Protein AF-A0A151AZ16-F1 (afdb_monomer)

Mean predicted aligned error: 12.5 Å

InterPro domains:
  IPR003869 Polysaccharide biosynthesis protein, CapD-like domain [PF02719] (1-86)
  IPR036291 NAD(P)-binding domain superfamily [SSF51735] (1-85)
  IPR051203 Polysaccharide Synthase-Related Protein [PTHR43318] (1-86)

pLDDT: mean 70.35, std 22.83, range [25.12, 94.69]

Radius of gyration: 18.5 Å; Cα contacts (8 Å, |Δi|>4): 148; chains: 1; bounding box: 42×31×50 Å

Sequence (129 aa):
MGASKRVAEMVVQEMARRSKTRFAAVRFGNVLDSRGSVVPLFQRQIAAGGPVTVSHPEMTRNFMTIPEAVQLVIQVGALVRGGEILRDKASLGGNFHAQSTGHRRGGIYWQSCSEGLGGEGLPGANLPW

Foldseek 3Di:
DVVVVVVVLVVQLVCQVVDPDAGEAEDDWAEPPDPPDLNVVQVVCVVVVHARDDPDQADKTQYDYPVLVVVVVVVCVVPGPHNYYHYDPPPVPAIWGFDFDDDPRGDGDTDGDDDDDDDDDDDDDPDDD

Structure (mmCIF, N/CA/C/O backbone):
data_AF-A0A151AZ16-F1
#
_entry.id   AF-A0A151AZ16-F1
#
loop_
_atom_site.grou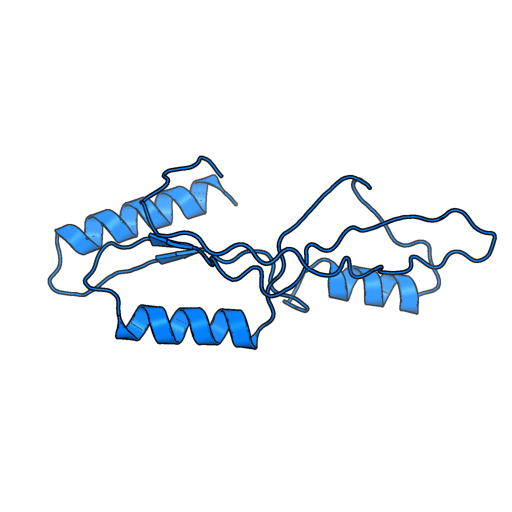p_PDB
_atom_site.id
_atom_site.type_symbol
_atom_site.label_atom_id
_atom_site.label_alt_id
_atom_site.label_comp_id
_atom_site.label_asym_id
_atom_site.label_entity_id
_atom_site.label_seq_id
_atom_site.pdbx_PDB_ins_code
_atom_site.Cartn_x
_atom_site.Cartn_y
_atom_site.Cartn_z
_atom_site.occupancy
_atom_site.B_iso_or_equiv
_atom_site.auth_seq_id
_atom_site.auth_comp_id
_atom_site.auth_asym_id
_atom_site.auth_atom_id
_atom_site.pdbx_PDB_model_num
ATOM 1 N N . MET A 1 1 ? -11.264 -2.821 -9.134 1.00 76.69 1 MET A N 1
ATOM 2 C CA . MET A 1 1 ? -10.446 -2.553 -7.924 1.00 76.69 1 MET A CA 1
ATOM 3 C C . MET A 1 1 ? -11.001 -1.440 -7.025 1.00 76.69 1 MET A C 1
ATOM 5 O O . MET A 1 1 ? -11.002 -1.647 -5.822 1.00 76.69 1 MET A O 1
ATOM 9 N N . GLY A 1 2 ? -11.486 -0.298 -7.538 1.00 86.62 2 GLY A N 1
ATOM 10 C CA . GLY A 1 2 ? -11.994 0.800 -6.686 1.00 86.62 2 GLY A CA 1
ATOM 11 C C . GLY A 1 2 ? -13.315 0.504 -5.958 1.00 86.62 2 GLY A C 1
ATOM 12 O O . GLY A 1 2 ? -13.385 0.627 -4.739 1.00 86.62 2 GLY A O 1
ATOM 13 N N . ALA A 1 3 ? -14.338 0.036 -6.683 1.00 90.12 3 ALA A N 1
ATOM 14 C CA . ALA A 1 3 ? -15.662 -0.239 -6.110 1.00 90.12 3 ALA A CA 1
ATOM 15 C C . ALA A 1 3 ? -15.619 -1.263 -4.961 1.00 90.12 3 ALA A C 1
ATOM 17 O O . ALA A 1 3 ? -16.168 -1.020 -3.892 1.00 90.12 3 ALA A O 1
ATOM 18 N N . SER A 1 4 ? -14.891 -2.370 -5.133 1.00 93.19 4 SER A N 1
ATOM 19 C CA . SER A 1 4 ? -14.748 -3.400 -4.095 1.00 93.19 4 SER A CA 1
ATOM 20 C C . SER A 1 4 ? -14.064 -2.872 -2.827 1.00 93.19 4 SER A C 1
ATOM 22 O O . SER A 1 4 ? -14.485 -3.210 -1.726 1.00 93.19 4 SER A O 1
ATOM 24 N N . LYS A 1 5 ? -13.053 -1.997 -2.960 1.00 91.00 5 LYS A N 1
ATOM 25 C CA . LYS A 1 5 ? -12.411 -1.338 -1.807 1.00 91.00 5 LYS A CA 1
ATOM 26 C C . LYS A 1 5 ? -13.376 -0.389 -1.098 1.00 91.00 5 LYS A C 1
ATOM 28 O O . LYS A 1 5 ? -13.424 -0.377 0.126 1.00 91.00 5 LYS A O 1
ATOM 33 N N . ARG A 1 6 ? -14.199 0.341 -1.858 1.00 90.50 6 ARG A N 1
ATOM 34 C CA . ARG A 1 6 ? -15.239 1.205 -1.288 1.00 90.50 6 ARG A CA 1
ATOM 35 C C . ARG A 1 6 ? -16.279 0.403 -0.503 1.00 90.50 6 ARG A C 1
ATOM 37 O O . ARG A 1 6 ? -16.674 0.825 0.577 1.00 90.50 6 ARG A O 1
ATOM 44 N N . VAL A 1 7 ? -16.690 -0.759 -1.009 1.00 94.69 7 VAL A N 1
ATOM 45 C CA . VAL A 1 7 ? -17.581 -1.673 -0.275 1.00 94.69 7 VAL A CA 1
ATOM 46 C C . VAL A 1 7 ? -16.923 -2.168 1.013 1.00 94.69 7 VAL A C 1
ATOM 48 O O . VAL A 1 7 ? -17.555 -2.116 2.063 1.00 94.69 7 VAL A O 1
ATOM 51 N N . ALA A 1 8 ? -15.651 -2.572 0.968 1.00 92.81 8 ALA A N 1
ATOM 52 C CA . ALA A 1 8 ? -14.925 -3.008 2.163 1.00 92.81 8 ALA A CA 1
ATOM 53 C C . ALA A 1 8 ? -14.872 -1.916 3.248 1.00 92.81 8 ALA A C 1
ATOM 55 O O . ALA A 1 8 ? -15.091 -2.201 4.421 1.00 92.81 8 ALA A O 1
ATOM 56 N N . GLU A 1 9 ? -14.655 -0.658 2.865 1.00 91.75 9 GLU A N 1
ATOM 57 C CA . GLU A 1 9 ? -14.702 0.470 3.802 1.00 91.75 9 GLU A CA 1
ATOM 58 C C . GLU A 1 9 ? -16.073 0.653 4.448 1.00 91.75 9 GLU A C 1
ATOM 60 O O . GLU A 1 9 ? -16.149 0.880 5.652 1.00 91.75 9 GLU A O 1
ATOM 65 N N . MET A 1 10 ? -17.150 0.538 3.667 1.00 92.75 10 MET A N 1
ATOM 66 C CA . MET A 1 10 ? -18.512 0.636 4.200 1.00 92.75 10 MET A CA 1
ATOM 67 C C . MET A 1 10 ? -18.785 -0.478 5.217 1.00 92.75 10 MET A C 1
ATOM 69 O O . MET A 1 10 ? -19.370 -0.220 6.266 1.00 92.75 10 MET A O 1
ATOM 73 N N . VAL A 1 11 ? -18.291 -1.694 4.961 1.00 94.25 11 VAL A N 1
ATOM 74 C CA . VAL A 1 11 ? -18.373 -2.809 5.918 1.00 94.25 11 VAL A CA 1
ATOM 75 C C . VAL A 1 11 ? -17.583 -2.505 7.194 1.00 94.25 11 VAL A C 1
ATOM 77 O O . VAL A 1 11 ? -18.112 -2.681 8.288 1.00 94.25 11 VAL A O 1
ATOM 80 N N . VAL A 1 12 ? -16.345 -2.012 7.081 1.00 91.69 12 VAL A N 1
ATOM 81 C CA . VAL A 1 12 ? -15.509 -1.630 8.236 1.00 91.69 12 VAL A CA 1
ATOM 82 C C . VAL A 1 12 ? -16.195 -0.565 9.094 1.00 91.69 12 VAL A C 1
ATOM 84 O O . VAL A 1 12 ? -16.230 -0.692 10.318 1.00 91.69 12 VAL A O 1
ATOM 87 N N . GLN A 1 13 ? -16.777 0.457 8.461 1.00 91.62 13 GLN A N 1
ATOM 88 C CA . GLN A 1 13 ? -17.513 1.516 9.153 1.00 91.62 13 GLN A CA 1
ATOM 89 C C . GLN A 1 13 ? -18.745 0.974 9.880 1.00 91.62 13 GLN A C 1
ATOM 91 O O . GLN A 1 13 ? -18.983 1.336 11.032 1.00 91.62 13 GLN A O 1
ATOM 96 N N . GLU A 1 14 ? -19.508 0.084 9.247 1.00 93.81 14 GLU A N 1
ATOM 97 C CA . GLU A 1 14 ? -20.691 -0.500 9.877 1.00 93.81 14 GLU A CA 1
ATOM 98 C C . GLU A 1 14 ? -20.323 -1.401 11.063 1.00 93.81 14 GLU A C 1
ATOM 100 O O . GLU A 1 14 ? -20.933 -1.318 12.132 1.00 93.81 14 GLU A O 1
ATOM 105 N N . MET A 1 15 ? -19.273 -2.212 10.920 1.00 92.88 15 MET A N 1
ATOM 106 C CA . MET A 1 15 ? -18.781 -3.075 11.997 1.00 92.88 15 MET A CA 1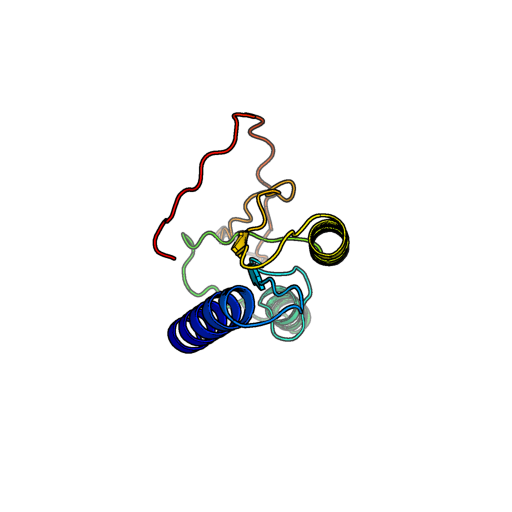
ATOM 107 C C . MET A 1 15 ? -18.262 -2.272 13.192 1.00 92.88 15 MET A C 1
ATOM 109 O O . MET A 1 15 ? -18.510 -2.660 14.336 1.00 92.88 15 MET A O 1
ATOM 113 N N . ALA A 1 16 ? -17.616 -1.128 12.948 1.00 91.56 16 ALA A N 1
ATOM 114 C CA . ALA A 1 16 ? -17.179 -0.219 14.005 1.00 91.56 16 ALA A CA 1
ATOM 115 C C . ALA A 1 16 ? -18.341 0.350 14.834 1.00 91.56 16 ALA A C 1
ATOM 117 O O . ALA A 1 16 ? -18.167 0.606 16.021 1.00 91.56 16 ALA A O 1
ATOM 118 N N . ARG A 1 17 ? -19.527 0.538 14.235 1.00 90.31 17 ARG A N 1
ATOM 119 C CA . ARG A 1 17 ? -20.713 1.046 14.951 1.00 90.31 17 ARG A CA 1
ATOM 120 C C . ARG A 1 17 ? -21.409 -0.025 15.784 1.00 90.31 17 ARG A C 1
ATOM 122 O O . ARG A 1 17 ? -22.038 0.304 16.785 1.00 90.31 17 ARG A O 1
ATOM 129 N N . ARG A 1 18 ? -21.342 -1.289 15.355 1.00 92.94 18 ARG A N 1
ATOM 130 C CA . ARG A 1 18 ? -22.096 -2.399 15.966 1.00 92.94 18 ARG A CA 1
ATOM 131 C C . ARG A 1 18 ? -21.304 -3.220 16.978 1.00 92.94 18 ARG A C 1
ATOM 133 O O . ARG A 1 18 ? -21.909 -3.951 17.757 1.00 92.94 18 ARG A O 1
ATOM 140 N N . SER A 1 19 ? -19.977 -3.154 16.950 1.00 90.62 19 SER A N 1
ATOM 141 C CA . SER A 1 19 ? -19.113 -4.018 17.755 1.00 90.62 19 SER A CA 1
ATOM 142 C C . SER A 1 19 ? -18.366 -3.254 18.846 1.00 90.62 19 SER A C 1
ATOM 144 O O . SER A 1 19 ? -18.102 -2.063 18.728 1.00 90.62 19 SER A O 1
ATOM 146 N N . LYS A 1 20 ? -17.959 -3.977 19.896 1.00 88.44 20 LYS A N 1
ATOM 147 C CA . LYS A 1 20 ? -16.983 -3.496 20.890 1.00 88.44 20 LYS A CA 1
ATOM 148 C C . LYS A 1 20 ? -15.542 -3.549 20.360 1.00 88.44 20 LYS A C 1
ATOM 150 O O . LYS A 1 20 ? -14.657 -2.912 20.925 1.00 88.44 20 LYS A O 1
ATOM 155 N N . THR A 1 21 ? -15.292 -4.323 19.301 1.00 90.19 21 THR A N 1
ATOM 156 C CA . THR A 1 21 ? -13.991 -4.392 18.625 1.00 90.19 21 THR A CA 1
ATOM 157 C C . THR A 1 21 ? -13.731 -3.099 17.857 1.00 90.19 21 THR A C 1
ATOM 159 O O . THR A 1 21 ? -14.587 -2.633 17.110 1.00 90.19 21 THR A O 1
ATOM 162 N N . ARG A 1 22 ? -12.526 -2.539 18.001 1.00 86.75 22 ARG A N 1
ATOM 163 C CA . ARG A 1 22 ? -12.083 -1.366 17.237 1.00 86.75 22 ARG A CA 1
ATOM 164 C C . ARG A 1 22 ? -11.726 -1.790 15.815 1.00 86.75 22 ARG A C 1
ATOM 166 O O . ARG A 1 22 ? -10.841 -2.619 15.621 1.00 86.75 22 ARG A O 1
ATOM 173 N N . PHE A 1 23 ? -12.398 -1.197 14.835 1.00 89.50 23 PHE A N 1
ATOM 174 C CA . PHE A 1 23 ? -12.105 -1.375 13.414 1.00 89.50 23 PHE A CA 1
ATOM 175 C C . PHE A 1 23 ? -11.595 -0.067 12.814 1.00 89.50 23 PHE A C 1
ATOM 177 O O . PHE A 1 23 ? -12.097 0.998 13.159 1.00 89.50 23 PHE A O 1
ATOM 184 N N . ALA A 1 24 ? -10.648 -0.144 11.885 1.00 88.69 24 ALA A N 1
ATOM 185 C CA . ALA A 1 24 ? -10.250 0.980 11.045 1.00 88.69 24 ALA A CA 1
ATOM 186 C C . ALA A 1 24 ? -9.74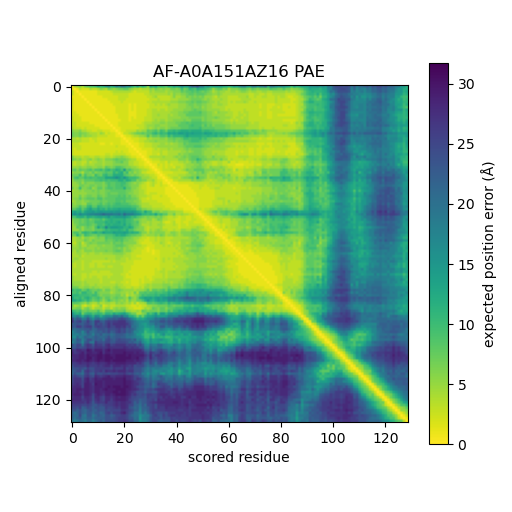6 0.497 9.691 1.00 88.69 24 ALA A C 1
ATOM 188 O O . ALA A 1 24 ? -9.368 -0.665 9.528 1.00 88.69 24 ALA A O 1
ATOM 189 N N . ALA A 1 25 ? -9.732 1.413 8.729 1.00 89.62 25 ALA A N 1
ATOM 190 C CA . ALA A 1 25 ? -9.146 1.193 7.417 1.00 89.62 25 ALA A CA 1
ATOM 191 C C . ALA A 1 25 ? -8.092 2.263 7.126 1.00 89.62 25 ALA A C 1
ATOM 193 O O . ALA A 1 25 ? -8.281 3.441 7.432 1.00 89.62 25 ALA A O 1
ATOM 194 N N . VAL A 1 26 ? -6.999 1.848 6.488 1.00 87.81 26 VAL A N 1
ATOM 195 C CA . VAL A 1 26 ? -5.946 2.745 6.003 1.00 87.81 26 VAL A CA 1
ATOM 196 C C . VAL A 1 26 ? -5.923 2.705 4.482 1.00 87.81 26 VAL A C 1
ATOM 198 O O . VAL A 1 26 ? -5.940 1.632 3.875 1.00 87.81 26 VAL A O 1
ATOM 201 N N . ARG A 1 27 ? -5.897 3.882 3.857 1.00 86.94 27 ARG A N 1
ATOM 202 C CA . ARG A 1 27 ? -5.774 4.048 2.409 1.00 86.94 27 ARG A CA 1
ATOM 203 C C . ARG A 1 27 ? -4.332 4.377 2.050 1.00 86.94 27 ARG A C 1
ATOM 205 O O . ARG A 1 27 ? -3.860 5.476 2.332 1.00 86.94 27 ARG A O 1
ATOM 212 N N . PHE A 1 28 ? -3.679 3.435 1.378 1.00 83.81 28 PHE A N 1
ATOM 213 C CA . PHE A 1 28 ? -2.357 3.628 0.791 1.00 83.81 28 PHE A CA 1
ATOM 214 C C . PHE A 1 28 ? -2.446 4.127 -0.650 1.00 83.81 28 PHE A C 1
ATOM 216 O O . PHE A 1 28 ? -3.325 3.703 -1.411 1.00 83.81 28 PHE A O 1
ATOM 223 N N . GLY A 1 29 ? -1.500 4.995 -1.011 1.00 80.81 29 GLY A N 1
ATOM 224 C CA . GLY A 1 29 ? -1.149 5.272 -2.400 1.00 80.81 29 GLY A CA 1
ATOM 225 C C . GLY A 1 29 ? -0.335 4.128 -3.007 1.00 80.81 29 GLY A C 1
ATOM 226 O O . GLY A 1 29 ? -0.396 2.980 -2.556 1.00 80.81 29 GLY A O 1
ATOM 227 N N . ASN A 1 30 ? 0.447 4.429 -4.041 1.00 85.44 30 ASN A N 1
ATOM 228 C CA . ASN A 1 30 ? 1.356 3.434 -4.592 1.00 85.44 30 ASN A CA 1
ATOM 229 C C . ASN A 1 30 ? 2.511 3.199 -3.616 1.00 85.44 30 ASN A C 1
ATOM 231 O O . ASN A 1 30 ? 3.161 4.144 -3.191 1.00 85.44 30 ASN A O 1
ATOM 235 N N . VAL A 1 31 ? 2.815 1.943 -3.306 1.00 83.81 31 VAL A N 1
ATOM 236 C CA . VAL A 1 31 ? 3.998 1.609 -2.506 1.00 83.81 31 VAL A CA 1
ATOM 237 C C . VAL A 1 31 ? 5.158 1.313 -3.452 1.00 83.81 31 VAL A C 1
ATOM 239 O O . VAL A 1 31 ? 5.030 0.456 -4.338 1.00 83.81 31 VAL A O 1
ATOM 242 N N . LEU A 1 32 ? 6.266 2.036 -3.290 1.00 83.38 32 LEU A N 1
ATOM 243 C CA . LEU A 1 32 ? 7.490 1.836 -4.062 1.00 83.38 32 LEU A CA 1
ATOM 244 C C . LEU A 1 32 ? 7.979 0.399 -3.916 1.00 83.38 32 LEU A C 1
ATOM 246 O O . LEU A 1 32 ? 7.930 -0.178 -2.833 1.00 83.38 32 LEU A O 1
ATOM 250 N N . ASP A 1 33 ? 8.424 -0.163 -5.038 1.00 80.81 33 ASP A N 1
ATOM 251 C CA . ASP A 1 33 ? 8.973 -1.519 -5.123 1.00 80.81 33 ASP A CA 1
ATOM 252 C C . ASP A 1 33 ? 8.037 -2.630 -4.603 1.00 80.81 33 ASP A C 1
ATOM 254 O O . ASP A 1 33 ? 8.445 -3.740 -4.266 1.00 80.81 33 ASP A O 1
ATOM 258 N N . SER A 1 34 ? 6.729 -2.361 -4.562 1.00 85.44 34 SER A N 1
ATOM 259 C CA . SER A 1 34 ? 5.748 -3.390 -4.225 1.00 85.44 34 SER A CA 1
ATOM 260 C C . SER A 1 34 ? 5.565 -4.388 -5.372 1.00 85.44 34 SER A C 1
ATOM 262 O O . SER A 1 34 ? 5.725 -4.068 -6.558 1.00 85.44 34 SER A O 1
ATOM 264 N N . ARG A 1 35 ? 5.202 -5.629 -5.025 1.00 81.56 35 ARG A N 1
ATOM 265 C CA . ARG A 1 35 ? 5.009 -6.718 -5.991 1.00 81.56 35 ARG A CA 1
ATOM 266 C C . ARG A 1 35 ? 3.950 -6.335 -7.029 1.00 81.56 35 ARG A C 1
ATOM 268 O O . ARG A 1 35 ? 2.812 -6.035 -6.686 1.00 81.56 35 ARG A O 1
ATOM 275 N N . GLY A 1 36 ? 4.324 -6.395 -8.307 1.00 78.69 36 GLY A N 1
ATOM 276 C CA . GLY A 1 36 ? 3.433 -6.052 -9.419 1.00 78.69 36 GLY A CA 1
ATOM 277 C C . GLY A 1 36 ? 3.246 -4.549 -9.648 1.00 78.69 36 GLY A C 1
ATOM 278 O O . GLY A 1 36 ? 2.428 -4.172 -10.484 1.00 78.69 36 GLY A O 1
ATOM 279 N N . SER A 1 37 ? 3.995 -3.693 -8.945 1.00 83.88 37 SER A N 1
ATOM 280 C CA . SER A 1 37 ? 4.030 -2.261 -9.239 1.00 83.88 37 SER A CA 1
ATOM 281 C C . SER A 1 37 ? 4.807 -1.959 -10.525 1.00 83.88 37 SER A C 1
ATOM 283 O O . SER A 1 37 ? 5.487 -2.810 -11.107 1.00 83.88 37 SER A O 1
ATOM 285 N N . VAL A 1 38 ? 4.688 -0.714 -10.981 1.00 84.19 38 VAL A N 1
ATOM 286 C CA . VAL A 1 38 ? 5.317 -0.239 -12.217 1.00 84.19 38 VAL A CA 1
ATOM 287 C C . VAL A 1 38 ? 6.849 -0.207 -12.130 1.00 84.19 38 VAL A C 1
ATOM 289 O O . VAL A 1 38 ? 7.524 -0.409 -13.134 1.00 84.19 38 VAL A O 1
ATOM 292 N N . VAL A 1 39 ? 7.412 -0.023 -10.931 1.00 84.50 39 VAL A N 1
ATOM 293 C CA . VAL A 1 39 ? 8.863 0.122 -10.741 1.00 84.50 39 VAL A CA 1
ATOM 294 C C . VAL A 1 39 ? 9.615 -1.173 -11.113 1.00 84.50 39 VAL A C 1
ATOM 296 O O . VAL A 1 39 ? 10.465 -1.107 -12.005 1.00 84.50 39 VAL A O 1
ATOM 299 N N . PRO A 1 40 ? 9.257 -2.369 -10.593 1.00 84.81 40 PRO A N 1
ATOM 300 C CA . PRO A 1 40 ? 9.842 -3.636 -11.048 1.00 84.81 40 PRO A CA 1
ATOM 301 C C . PRO A 1 40 ? 9.568 -3.972 -12.520 1.00 84.81 40 PRO A C 1
ATOM 303 O O . PRO A 1 40 ? 10.314 -4.730 -13.144 1.00 84.81 40 PRO A O 1
ATOM 306 N N . LEU A 1 41 ? 8.467 -3.476 -13.096 1.00 86.69 41 LEU A N 1
ATOM 307 C CA . LEU A 1 41 ? 8.204 -3.642 -14.528 1.00 86.69 41 LEU A CA 1
ATOM 308 C C . LEU A 1 41 ? 9.231 -2.859 -15.351 1.00 86.69 41 LEU A C 1
ATOM 310 O O . LEU A 1 41 ? 9.840 -3.425 -16.255 1.00 86.69 41 LEU A O 1
ATOM 314 N N . PHE A 1 42 ? 9.472 -1.598 -15.000 1.00 87.25 42 PHE A N 1
ATOM 315 C CA . PHE A 1 42 ? 10.433 -0.756 -15.707 1.00 87.25 42 PHE A CA 1
ATOM 316 C C . PHE A 1 42 ? 11.867 -1.239 -15.515 1.00 87.25 42 PHE A C 1
ATOM 318 O O . PHE A 1 42 ? 12.605 -1.302 -16.491 1.00 87.25 42 PHE A O 1
ATOM 325 N N . GLN A 1 43 ? 12.247 -1.674 -14.310 1.00 85.81 43 GLN A N 1
ATOM 326 C CA . GLN A 1 43 ? 13.556 -2.296 -14.077 1.00 85.81 43 GLN A CA 1
ATOM 327 C C . GLN A 1 43 ? 13.797 -3.486 -15.017 1.00 85.81 43 GLN A C 1
ATOM 329 O O . GLN A 1 43 ? 14.865 -3.590 -15.615 1.00 85.81 43 GLN A O 1
ATOM 334 N N . ARG A 1 44 ? 12.788 -4.349 -15.213 1.00 87.38 44 ARG A N 1
ATOM 335 C CA . ARG A 1 44 ? 12.874 -5.479 -16.153 1.00 87.38 44 ARG A CA 1
ATOM 336 C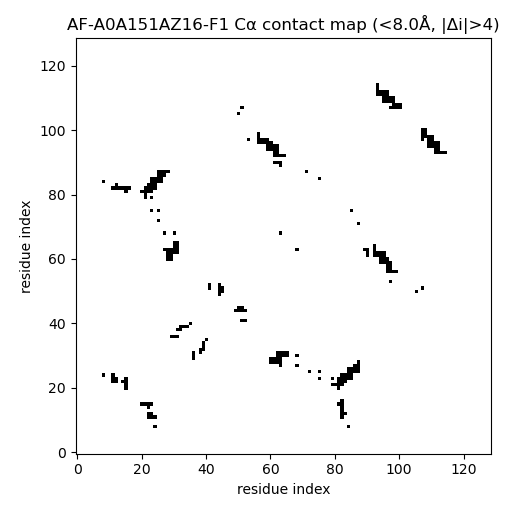 C . ARG A 1 44 ? 12.975 -5.034 -17.611 1.00 87.38 44 ARG A C 1
ATOM 338 O O . ARG A 1 44 ? 13.743 -5.625 -18.360 1.00 87.38 44 ARG A O 1
ATOM 345 N N . GLN A 1 45 ? 12.235 -4.001 -18.010 1.00 87.88 45 GLN A N 1
ATOM 346 C CA . GLN A 1 45 ? 12.301 -3.455 -19.371 1.00 87.88 45 GLN A CA 1
ATOM 347 C C . GLN A 1 45 ? 13.671 -2.833 -19.674 1.00 87.88 45 GLN A C 1
ATOM 349 O O . GLN A 1 45 ? 14.241 -3.100 -20.729 1.00 87.88 45 GLN A O 1
ATOM 354 N N . ILE A 1 46 ? 14.225 -2.082 -18.717 1.00 87.94 46 ILE A N 1
ATOM 355 C CA . ILE A 1 46 ? 15.561 -1.483 -18.812 1.00 87.94 46 ILE A CA 1
ATOM 356 C C . ILE A 1 46 ? 16.633 -2.575 -18.869 1.00 87.94 46 ILE A C 1
ATOM 358 O O . ILE A 1 46 ? 17.506 -2.526 -19.731 1.00 87.94 46 ILE A O 1
ATOM 362 N N . ALA A 1 47 ? 16.552 -3.588 -17.999 1.00 90.25 47 ALA A N 1
ATOM 363 C CA . ALA A 1 47 ? 17.494 -4.708 -17.992 1.00 90.25 47 ALA A CA 1
ATOM 364 C C . ALA A 1 47 ? 17.455 -5.525 -19.296 1.00 90.25 47 ALA A C 1
ATOM 366 O O . ALA A 1 47 ? 18.484 -6.033 -19.733 1.00 90.25 47 ALA A O 1
ATOM 367 N N . ALA A 1 48 ? 16.288 -5.620 -19.940 1.00 91.44 48 ALA A N 1
ATOM 368 C CA . ALA A 1 48 ? 16.131 -6.251 -21.249 1.00 91.44 48 ALA A CA 1
ATOM 369 C C . ALA A 1 48 ? 16.650 -5.386 -22.418 1.00 91.44 48 ALA A C 1
ATOM 371 O O . ALA A 1 48 ? 16.641 -5.845 -23.558 1.00 91.44 48 ALA A O 1
ATOM 372 N N . GLY A 1 49 ? 17.074 -4.141 -22.165 1.00 88.06 49 GLY A N 1
ATOM 373 C CA . GLY A 1 49 ? 17.592 -3.219 -23.181 1.00 88.06 49 GLY A CA 1
ATOM 374 C C . GLY A 1 49 ? 16.542 -2.707 -24.175 1.00 88.06 49 GLY A C 1
ATOM 375 O O . GLY A 1 49 ? 16.901 -2.120 -25.195 1.00 88.06 49 GLY A O 1
ATOM 376 N N . GLY A 1 50 ? 15.255 -2.943 -23.904 1.00 80.19 50 GLY A N 1
ATOM 377 C CA . GLY A 1 50 ? 14.139 -2.528 -24.751 1.00 80.19 50 GLY A CA 1
ATOM 378 C C . GLY A 1 50 ? 13.541 -1.176 -24.340 1.00 80.19 50 GLY A C 1
ATOM 379 O O . GLY A 1 50 ? 13.850 -0.651 -23.269 1.00 80.19 50 GLY A O 1
ATOM 380 N N . PRO A 1 51 ? 12.653 -0.596 -25.165 1.00 84.31 51 PRO A N 1
ATOM 381 C CA . PRO A 1 51 ? 11.949 0.632 -24.812 1.00 84.31 51 PRO A CA 1
ATOM 382 C C . PRO A 1 51 ? 11.034 0.417 -23.597 1.00 84.31 51 PRO A C 1
ATOM 384 O O . PRO A 1 51 ? 10.304 -0.572 -23.511 1.00 84.31 51 PRO A O 1
ATOM 387 N N . VAL A 1 52 ? 11.045 1.372 -22.666 1.00 87.12 52 VAL A N 1
ATOM 388 C CA . VAL A 1 52 ? 10.173 1.356 -21.484 1.00 87.12 52 VAL A CA 1
ATOM 389 C C . VAL A 1 52 ? 8.762 1.797 -21.871 1.00 87.12 52 VAL A C 1
ATOM 391 O O . VAL A 1 52 ? 8.570 2.807 -22.549 1.00 87.12 52 VAL A O 1
ATOM 394 N N . THR A 1 53 ? 7.756 1.043 -21.432 1.00 87.75 53 THR A N 1
ATOM 395 C CA . THR A 1 53 ? 6.353 1.305 -21.772 1.00 87.75 53 THR A CA 1
ATOM 396 C C . THR A 1 53 ? 5.745 2.325 -20.816 1.00 87.75 53 THR A C 1
ATOM 398 O O . THR A 1 53 ? 5.456 2.008 -19.664 1.00 87.75 53 THR A O 1
ATOM 401 N N . VAL A 1 54 ? 5.483 3.536 -21.304 1.00 85.81 54 VAL A N 1
ATOM 402 C CA . VAL A 1 54 ? 4.777 4.583 -20.551 1.00 85.81 54 VAL A CA 1
ATOM 403 C C . VAL A 1 54 ? 3.328 4.648 -21.023 1.00 85.81 54 VAL A C 1
ATOM 405 O O . VAL A 1 54 ? 3.076 4.842 -22.206 1.00 85.81 54 VAL A O 1
ATOM 408 N N . SER A 1 55 ? 2.366 4.482 -20.109 1.00 87.25 55 SER A N 1
ATOM 409 C CA . SER A 1 55 ? 0.939 4.516 -20.464 1.00 87.25 55 SER A CA 1
ATOM 410 C C . SER A 1 55 ? 0.468 5.907 -20.885 1.00 87.25 55 SER A C 1
ATOM 412 O O . SER A 1 55 ? -0.201 6.045 -21.902 1.00 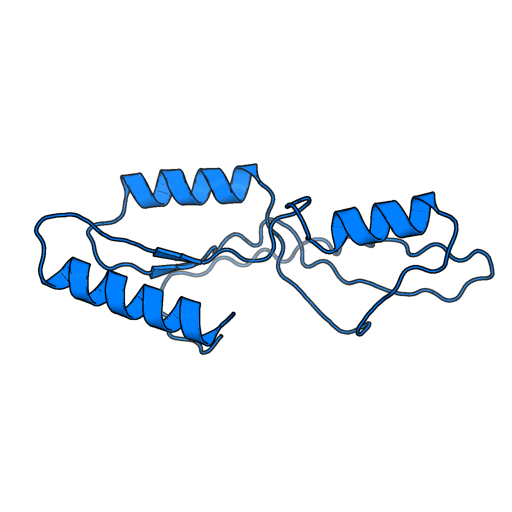87.25 55 SER A O 1
ATOM 414 N N . HIS A 1 56 ? 0.784 6.930 -20.090 1.00 82.94 56 HIS A N 1
ATOM 415 C CA . HIS A 1 56 ? 0.480 8.322 -20.406 1.00 82.94 56 HIS A CA 1
ATOM 416 C C . HIS A 1 56 ? 1.506 9.224 -19.700 1.00 82.94 56 HIS A C 1
ATOM 418 O O . HIS A 1 56 ? 1.683 9.061 -18.491 1.00 82.94 56 HIS A O 1
ATOM 424 N N . PRO A 1 57 ? 2.187 10.141 -20.410 1.00 76.31 57 PRO A N 1
ATOM 425 C CA . PRO A 1 57 ? 3.308 10.913 -19.857 1.00 76.31 57 PRO A CA 1
ATOM 426 C C . PRO A 1 57 ? 2.884 11.884 -18.744 1.00 76.31 57 PRO A C 1
ATOM 428 O O . PRO A 1 57 ? 3.564 12.003 -17.735 1.00 76.31 57 PRO A O 1
ATOM 431 N N . GLU A 1 58 ? 1.698 12.481 -18.865 1.00 81.19 58 GLU A N 1
ATOM 432 C CA . GLU A 1 58 ? 1.151 13.427 -17.875 1.00 81.19 58 GLU A CA 1
ATOM 433 C C . GLU A 1 58 ? 0.546 12.752 -16.625 1.00 81.19 58 GLU A C 1
ATOM 435 O O . GLU A 1 58 ? -0.135 13.385 -15.819 1.00 81.19 58 GLU A O 1
ATOM 440 N N . MET A 1 59 ? 0.710 11.435 -16.468 1.00 79.00 59 MET A N 1
ATOM 441 C CA . MET A 1 59 ? 0.118 10.706 -15.351 1.00 79.00 59 MET A CA 1
ATOM 442 C C . MET A 1 59 ? 0.927 10.912 -14.069 1.00 79.00 59 MET A C 1
ATOM 444 O O . MET A 1 59 ? 2.034 10.397 -13.932 1.00 79.00 59 MET A O 1
ATOM 448 N N . THR A 1 60 ? 0.323 11.562 -13.078 1.00 77.94 60 THR A N 1
ATOM 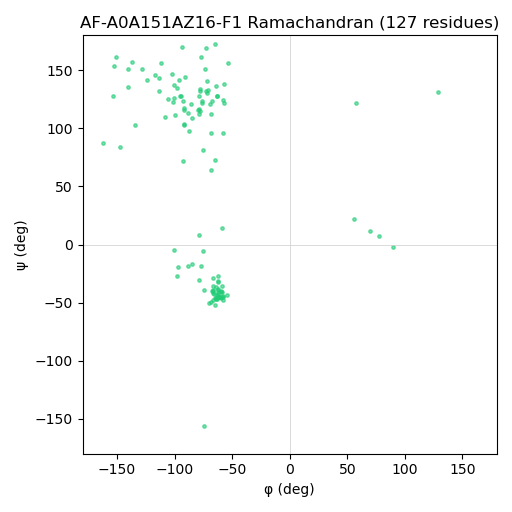449 C CA . THR A 1 60 ? 0.906 11.710 -11.739 1.00 77.94 60 THR A CA 1
ATOM 450 C C . THR A 1 60 ? 0.381 10.643 -10.784 1.00 77.94 60 THR A C 1
ATOM 452 O O . THR A 1 60 ? -0.785 10.225 -10.836 1.00 77.94 60 THR A O 1
ATOM 455 N N . ARG A 1 61 ? 1.260 10.135 -9.918 1.00 79.75 61 ARG A N 1
ATOM 456 C CA . ARG A 1 61 ? 0.913 9.149 -8.891 1.00 79.75 61 ARG A CA 1
ATOM 457 C C . ARG A 1 61 ? 1.655 9.464 -7.602 1.00 79.75 61 ARG A C 1
ATOM 459 O O . ARG A 1 61 ? 2.858 9.697 -7.626 1.00 79.75 61 ARG A O 1
ATOM 466 N N . ASN A 1 62 ? 0.933 9.390 -6.490 1.00 79.50 62 ASN A N 1
ATOM 467 C CA . ASN A 1 62 ? 1.525 9.507 -5.165 1.00 79.50 62 ASN A CA 1
ATOM 468 C C . ASN A 1 62 ? 2.178 8.176 -4.810 1.00 79.50 62 ASN A C 1
ATOM 470 O O . ASN A 1 62 ? 1.533 7.121 -4.904 1.00 79.50 62 ASN A O 1
ATOM 474 N N . PHE A 1 63 ? 3.441 8.242 -4.411 1.00 79.75 63 PHE A N 1
ATOM 475 C CA . PHE A 1 63 ? 4.202 7.093 -3.966 1.00 79.75 63 PHE A CA 1
ATOM 476 C C . PHE A 1 63 ? 4.604 7.253 -2.507 1.00 79.75 63 PHE A C 1
ATOM 478 O O . PHE A 1 63 ? 4.909 8.350 -2.056 1.00 79.75 63 PHE A O 1
ATOM 485 N N . MET A 1 64 ? 4.634 6.129 -1.810 1.00 83.19 64 MET A N 1
ATOM 486 C CA . MET A 1 64 ? 5.154 5.992 -0.458 1.00 83.19 64 MET A CA 1
ATOM 487 C C . MET A 1 64 ? 6.161 4.851 -0.424 1.00 83.19 64 MET A C 1
ATOM 489 O O . MET A 1 64 ? 6.068 3.881 -1.183 1.00 83.19 64 MET A O 1
ATOM 493 N N . THR A 1 65 ? 7.127 4.948 0.467 1.00 84.19 65 THR A N 1
ATOM 494 C CA . THR A 1 65 ? 8.069 3.876 0.766 1.00 84.19 65 THR A CA 1
ATOM 495 C C . THR A 1 65 ? 7.412 2.801 1.640 1.00 84.19 65 THR A C 1
ATOM 497 O O . THR A 1 65 ? 6.392 3.022 2.297 1.00 84.19 65 THR A O 1
ATOM 500 N N . ILE A 1 66 ? 8.004 1.605 1.667 1.00 87.31 66 ILE A N 1
ATOM 501 C CA . ILE A 1 66 ? 7.538 0.516 2.537 1.00 87.31 66 ILE A CA 1
ATOM 502 C C . ILE A 1 66 ? 7.592 0.917 4.028 1.00 87.31 66 ILE A C 1
ATOM 504 O O . ILE A 1 66 ? 6.594 0.688 4.715 1.00 87.31 66 ILE A O 1
ATOM 508 N N . PRO A 1 67 ? 8.676 1.535 4.551 1.00 85.75 67 PRO A N 1
ATOM 509 C CA . PRO A 1 67 ? 8.717 1.970 5.947 1.00 85.75 67 PRO A CA 1
ATOM 510 C C . PRO A 1 67 ? 7.623 2.981 6.303 1.00 85.75 67 PRO A C 1
ATOM 512 O O . PRO A 1 67 ? 7.012 2.842 7.358 1.00 85.75 67 PRO A O 1
ATOM 515 N N . GLU A 1 68 ? 7.316 3.936 5.418 1.00 83.69 68 GLU A N 1
ATOM 516 C CA . GLU A 1 68 ? 6.223 4.900 5.628 1.00 83.69 68 GLU A CA 1
ATOM 517 C C . GLU A 1 68 ? 4.865 4.197 5.721 1.00 83.69 68 GLU A C 1
ATOM 519 O O . GLU A 1 68 ? 4.093 4.456 6.647 1.00 83.69 68 GLU A O 1
ATOM 524 N N . ALA A 1 69 ? 4.593 3.250 4.816 1.00 86.00 69 ALA A N 1
ATOM 525 C CA . ALA A 1 69 ? 3.360 2.469 4.849 1.00 86.00 69 ALA A CA 1
ATOM 526 C C . ALA A 1 69 ? 3.222 1.686 6.167 1.00 86.00 69 ALA A C 1
ATOM 528 O O . ALA A 1 69 ? 2.163 1.704 6.795 1.00 86.00 69 ALA A O 1
ATOM 529 N N . VAL A 1 70 ? 4.299 1.034 6.615 1.00 89.56 70 VAL A N 1
ATOM 530 C CA . VAL A 1 70 ? 4.329 0.279 7.879 1.00 89.56 70 VAL A CA 1
ATOM 531 C C . VAL A 1 70 ? 4.135 1.203 9.080 1.00 89.56 70 VAL A C 1
ATOM 533 O O . VAL A 1 70 ? 3.322 0.909 9.959 1.00 89.56 70 VAL A O 1
ATOM 536 N N . GLN A 1 71 ? 4.839 2.333 9.111 1.00 87.25 71 GLN A N 1
ATOM 537 C CA . GLN A 1 71 ? 4.731 3.314 10.184 1.00 87.25 71 GLN A CA 1
ATOM 538 C C . GLN A 1 71 ? 3.305 3.856 10.297 1.00 87.25 71 GLN A C 1
ATOM 540 O O . GLN A 1 71 ? 2.778 3.951 11.408 1.00 87.25 71 GLN A O 1
ATOM 545 N N . LEU A 1 72 ? 2.651 4.125 9.165 1.00 85.44 72 LEU A N 1
ATOM 546 C CA . LEU A 1 72 ? 1.256 4.545 9.145 1.00 85.44 72 LEU A CA 1
ATOM 547 C C . LEU A 1 72 ? 0.338 3.476 9.758 1.00 85.44 72 LEU A C 1
ATOM 549 O O . LEU A 1 72 ? -0.487 3.813 10.604 1.00 85.44 72 LEU A O 1
ATOM 553 N N . VAL A 1 73 ? 0.499 2.190 9.415 1.00 88.69 73 VAL A N 1
ATOM 554 C CA . VAL A 1 73 ? -0.295 1.106 10.037 1.00 88.69 73 VAL A CA 1
ATOM 555 C C . VAL A 1 73 ? -0.118 1.086 11.553 1.00 88.69 73 VAL A C 1
ATOM 557 O O . VAL A 1 73 ? -1.106 1.009 12.284 1.00 88.69 73 VAL A O 1
ATOM 560 N N . ILE A 1 74 ? 1.128 1.159 12.026 1.00 88.88 74 ILE A N 1
ATOM 561 C CA . ILE A 1 74 ? 1.449 1.085 13.456 1.00 88.88 74 ILE A CA 1
ATOM 562 C C . ILE A 1 74 ? 0.833 2.271 14.208 1.00 88.88 74 ILE A C 1
ATOM 564 O O . ILE A 1 74 ? 0.180 2.081 15.236 1.00 88.88 74 ILE A O 1
ATOM 568 N N . GLN A 1 75 ? 0.985 3.487 13.680 1.00 85.88 75 GLN A N 1
ATOM 569 C CA . GLN A 1 75 ? 0.416 4.698 14.276 1.00 85.88 75 GLN A CA 1
ATOM 570 C C . GLN A 1 75 ? -1.111 4.633 14.338 1.00 85.88 75 GLN A C 1
ATOM 572 O O . GLN A 1 75 ? -1.710 4.929 15.373 1.00 85.88 75 GLN A O 1
ATOM 577 N N . VAL A 1 76 ? -1.745 4.195 13.250 1.00 86.31 76 VAL A N 1
ATOM 578 C CA . VAL A 1 76 ? -3.197 4.027 13.185 1.00 86.31 76 VAL A CA 1
ATOM 579 C C . VAL A 1 76 ? -3.674 3.003 14.211 1.00 86.31 76 VAL A C 1
ATOM 581 O O . VAL A 1 76 ? -4.621 3.283 14.944 1.00 86.31 76 VAL A O 1
ATOM 584 N N . GLY A 1 77 ? -2.990 1.863 14.328 1.00 85.69 77 GLY A N 1
ATOM 585 C CA . GLY A 1 77 ? -3.314 0.836 15.319 1.00 85.69 77 GLY A CA 1
ATOM 586 C C . GLY A 1 77 ? -3.255 1.347 16.762 1.00 85.69 77 GLY A C 1
ATOM 587 O O . GLY A 1 77 ? -4.092 0.968 17.582 1.00 85.69 77 GLY A O 1
ATOM 588 N N . ALA A 1 78 ? -2.319 2.248 17.068 1.00 86.00 78 ALA A N 1
ATOM 589 C CA . ALA A 1 78 ? -2.208 2.855 18.391 1.00 86.00 78 ALA A CA 1
ATOM 590 C C . ALA A 1 78 ? -3.298 3.915 18.666 1.00 86.00 78 ALA A C 1
ATOM 592 O O . ALA A 1 78 ? -3.823 3.983 19.780 1.00 86.00 78 ALA A O 1
ATOM 593 N N . LEU A 1 79 ? -3.655 4.733 17.667 1.00 82.50 79 LEU A N 1
ATOM 594 C CA . LEU A 1 79 ? -4.430 5.969 17.863 1.00 82.50 79 LEU A CA 1
ATOM 595 C C . LEU A 1 79 ? -5.943 5.847 17.592 1.00 82.50 79 LEU A C 1
ATOM 597 O O . LEU A 1 79 ? -6.724 6.599 18.176 1.00 82.50 79 LEU A O 1
ATOM 601 N N . VAL A 1 80 ? -6.374 4.921 16.731 1.00 81.88 80 VAL A N 1
ATOM 602 C CA . VAL A 1 80 ? -7.767 4.816 16.240 1.00 81.88 80 VAL A CA 1
ATOM 603 C C . VAL A 1 80 ? -8.773 4.517 17.327 1.00 81.8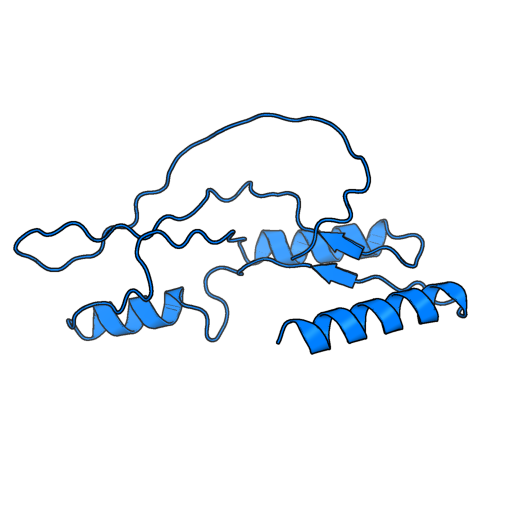8 80 VAL A C 1
ATOM 605 O O . VAL A 1 80 ? -8.643 3.514 18.013 1.00 81.88 80 VAL A O 1
ATOM 608 N N . ARG A 1 81 ? -9.846 5.287 17.456 1.00 75.81 81 ARG A N 1
ATOM 609 C CA . ARG A 1 81 ? -10.886 4.993 18.456 1.00 75.81 81 ARG A CA 1
ATOM 610 C C . ARG A 1 81 ? -11.969 4.048 17.926 1.00 75.81 81 ARG A C 1
ATOM 612 O O . ARG A 1 81 ? -12.615 3.385 18.734 1.00 75.81 81 ARG A O 1
ATOM 619 N N . GLY A 1 82 ? -12.084 3.898 16.608 1.00 75.44 82 GLY A N 1
ATOM 620 C CA . GLY A 1 82 ? -12.980 2.976 15.915 1.00 75.44 82 GLY A CA 1
ATOM 621 C C . GLY A 1 82 ? -13.804 3.685 14.835 1.00 75.44 82 GLY A C 1
ATOM 622 O O . GLY A 1 82 ? -14.447 4.698 15.095 1.00 75.44 82 GLY A O 1
ATOM 623 N N . GLY A 1 83 ? -13.829 3.114 13.629 1.00 67.62 83 GLY A N 1
ATOM 624 C CA . GLY A 1 83 ? -14.612 3.584 12.481 1.00 67.62 83 GLY A CA 1
ATOM 625 C C . GLY A 1 83 ? -13.894 4.593 11.587 1.00 67.62 83 GLY A C 1
ATOM 626 O O . GLY A 1 83 ? -14.450 4.990 10.559 1.00 67.62 83 GLY A O 1
ATOM 627 N N . GLU A 1 84 ? -12.668 4.998 11.930 1.00 81.19 84 GLU A N 1
ATOM 628 C CA . GLU A 1 84 ? -11.903 5.931 11.112 1.00 81.19 84 GLU A CA 1
ATOM 629 C C . GLU A 1 84 ? -11.387 5.288 9.813 1.00 81.19 84 GLU A C 1
ATOM 631 O O . GLU A 1 84 ? -10.910 4.148 9.775 1.00 81.19 84 GLU A O 1
ATOM 636 N N . ILE A 1 85 ? -11.446 6.074 8.737 1.00 76.75 85 ILE A N 1
ATOM 637 C CA . ILE A 1 85 ? -10.738 5.802 7.487 1.00 76.75 85 ILE A CA 1
ATOM 638 C C . ILE A 1 85 ? -9.611 6.819 7.397 1.00 76.75 85 ILE A C 1
ATOM 640 O O . ILE A 1 85 ? -9.857 8.009 7.188 1.00 76.75 85 ILE A O 1
ATOM 644 N N . LEU A 1 86 ? -8.379 6.350 7.555 1.00 79.31 86 LEU A N 1
ATOM 645 C CA . LEU A 1 86 ? -7.199 7.202 7.509 1.00 79.31 86 LEU A CA 1
ATOM 646 C C . LEU A 1 86 ? -6.564 7.124 6.128 1.00 79.31 86 LEU A C 1
ATOM 648 O O . LEU A 1 86 ? -6.427 6.052 5.540 1.00 79.31 86 LEU A O 1
ATOM 652 N N . ARG A 1 87 ? -6.208 8.286 5.592 1.00 69.12 87 ARG A N 1
ATOM 653 C CA . ARG A 1 87 ? -5.407 8.402 4.377 1.00 69.12 87 ARG A CA 1
ATOM 654 C C . ARG A 1 87 ? -3.993 8.731 4.791 1.00 69.12 87 ARG A C 1
ATOM 656 O O . ARG A 1 87 ? -3.794 9.464 5.759 1.00 69.12 87 ARG A O 1
ATOM 663 N N . ASP A 1 88 ? -3.045 8.238 4.019 1.00 66.69 88 ASP A N 1
ATOM 664 C CA . ASP A 1 88 ? -1.726 8.826 4.059 1.00 66.69 88 ASP A CA 1
ATOM 665 C C . ASP A 1 88 ? -1.815 10.329 3.732 1.00 66.69 88 ASP A C 1
ATOM 667 O O . ASP A 1 88 ? -2.369 10.722 2.702 1.00 66.69 88 ASP A O 1
ATOM 671 N N . LYS A 1 89 ? -1.343 11.165 4.661 1.00 55.19 89 LYS A N 1
ATOM 672 C CA . LYS A 1 89 ? -1.111 12.602 4.448 1.00 55.19 89 LYS A CA 1
ATOM 673 C C . LYS A 1 89 ? 0.372 12.899 4.200 1.00 55.19 89 LYS A C 1
ATOM 675 O O . LYS A 1 89 ? 0.711 14.043 3.918 1.00 55.19 89 LYS A O 1
ATOM 680 N N . ALA A 1 90 ? 1.244 11.900 4.300 1.00 44.16 90 ALA A N 1
ATOM 681 C CA . ALA A 1 90 ? 2.670 12.030 4.090 1.00 44.16 90 ALA A CA 1
ATOM 682 C C . ALA A 1 90 ? 3.019 11.723 2.630 1.00 44.16 90 ALA A C 1
ATOM 684 O O . ALA A 1 90 ? 3.730 10.776 2.316 1.00 44.16 90 ALA A O 1
ATOM 685 N N . SER A 1 91 ? 2.661 12.642 1.734 1.00 42.53 91 SER A N 1
ATOM 686 C CA . SER A 1 91 ? 3.568 12.941 0.624 1.00 42.53 91 SER A CA 1
ATOM 687 C C . SER A 1 91 ? 4.813 13.648 1.189 1.00 42.53 91 SER A C 1
ATOM 689 O O . SER A 1 91 ? 5.027 14.833 0.953 1.00 42.53 91 SER A O 1
ATOM 691 N N . LEU A 1 92 ? 5.588 12.948 2.025 1.00 40.25 92 LEU A N 1
ATOM 692 C CA . LEU A 1 92 ? 6.990 13.280 2.292 1.00 40.25 92 LEU A CA 1
ATOM 693 C C . LEU A 1 92 ? 7.890 12.655 1.210 1.00 40.25 92 LEU A C 1
ATOM 695 O O . LEU A 1 92 ? 9.008 13.115 0.999 1.00 40.25 92 LEU A O 1
ATOM 699 N N . GLY A 1 93 ? 7.375 11.678 0.454 1.00 43.16 93 GLY A N 1
ATOM 700 C CA . GLY A 1 93 ? 7.919 11.251 -0.831 1.00 43.16 93 GLY A CA 1
ATOM 701 C C . GLY A 1 93 ? 7.371 12.118 -1.964 1.00 43.16 93 GLY A C 1
ATOM 702 O O . GLY A 1 93 ? 6.158 12.202 -2.153 1.00 43.16 93 GLY A O 1
ATOM 703 N N . GLY A 1 94 ? 8.262 12.785 -2.701 1.00 50.28 94 GLY A N 1
ATOM 704 C CA . GLY A 1 94 ? 7.912 13.691 -3.796 1.00 50.28 94 GLY A CA 1
ATOM 705 C C . GLY A 1 94 ? 7.002 13.069 -4.864 1.00 50.28 94 GLY A C 1
ATOM 706 O O . GLY A 1 94 ? 6.956 11.856 -5.067 1.00 50.28 94 GLY A O 1
ATOM 707 N N . ASN A 1 95 ? 6.274 13.922 -5.586 1.00 50.62 95 ASN A N 1
ATOM 708 C CA . ASN A 1 95 ? 5.465 13.498 -6.726 1.00 50.62 95 ASN A CA 1
ATOM 709 C C . ASN A 1 95 ? 6.375 13.037 -7.873 1.00 50.62 95 ASN A C 1
ATOM 711 O O . ASN A 1 95 ? 7.056 13.849 -8.502 1.00 50.62 95 ASN A O 1
ATOM 715 N N . PHE A 1 96 ? 6.356 11.742 -8.190 1.00 51.88 96 PHE A N 1
ATOM 716 C CA . PHE A 1 96 ? 7.133 11.200 -9.304 1.00 51.88 96 PHE A CA 1
ATOM 717 C C . PHE A 1 96 ? 6.423 11.482 -10.631 1.00 51.88 96 PHE A C 1
ATOM 719 O O . PHE A 1 96 ? 5.322 10.985 -10.875 1.00 51.88 96 PHE A O 1
ATOM 726 N N . HIS A 1 97 ? 7.070 12.272 -11.491 1.00 49.25 97 HIS A N 1
ATOM 727 C CA . HIS A 1 97 ? 6.657 12.482 -12.878 1.00 49.25 97 HIS A CA 1
ATOM 728 C C . HIS A 1 97 ? 7.519 11.608 -13.790 1.00 49.25 97 HIS A C 1
ATOM 730 O O . HIS A 1 97 ? 8.748 11.658 -13.737 1.00 49.25 97 HIS A O 1
ATOM 736 N N . ALA A 1 98 ? 6.880 10.795 -14.629 1.00 45.47 98 ALA A N 1
ATOM 737 C CA . ALA A 1 98 ? 7.578 10.016 -15.643 1.00 45.47 98 ALA A CA 1
ATOM 738 C C . ALA A 1 98 ? 7.730 10.870 -16.912 1.00 45.47 98 ALA A C 1
ATOM 740 O O . ALA A 1 98 ? 6.801 10.958 -17.710 1.00 45.47 98 ALA A O 1
ATOM 741 N N . GLN A 1 99 ? 8.890 11.504 -17.108 1.00 41.31 99 GLN A N 1
ATOM 742 C CA . GLN A 1 99 ? 9.175 12.266 -18.328 1.00 41.31 99 GLN A CA 1
ATOM 743 C C . GLN A 1 99 ? 9.937 11.407 -19.346 1.00 41.31 99 GLN A C 1
ATOM 745 O O . GLN A 1 99 ? 10.974 10.820 -19.044 1.00 41.31 99 GLN A O 1
ATOM 750 N N . SER A 1 100 ? 9.427 11.345 -20.577 1.00 37.31 100 SER A N 1
ATOM 751 C CA . SER A 1 100 ? 10.141 10.788 -21.728 1.00 37.31 100 SER A CA 1
ATOM 752 C C . SER A 1 100 ? 10.890 11.923 -22.425 1.00 37.31 100 SER A C 1
ATOM 754 O O . SER A 1 100 ? 10.275 12.739 -23.107 1.00 37.31 100 SER A O 1
ATOM 756 N N . THR A 1 101 ? 12.209 12.017 -22.253 1.00 41.25 101 THR A N 1
ATOM 757 C CA . THR A 1 101 ? 13.027 12.940 -23.050 1.00 41.25 101 THR A CA 1
ATOM 758 C C . THR A 1 101 ? 13.557 12.224 -24.287 1.00 41.25 101 THR A C 1
ATOM 760 O O . THR A 1 101 ? 14.322 11.262 -24.218 1.00 41.25 101 THR A O 1
ATOM 763 N N . GLY A 1 102 ? 13.127 12.696 -25.457 1.00 38.09 102 GLY A N 1
ATOM 764 C CA . GLY A 1 102 ? 13.635 12.243 -26.745 1.00 38.09 102 GLY A CA 1
ATOM 765 C C . GLY A 1 102 ? 15.086 12.680 -26.947 1.00 38.09 102 GLY A C 1
ATOM 766 O O . GLY A 1 102 ? 15.350 13.786 -27.413 1.00 38.09 102 GLY A O 1
ATOM 767 N N . HIS A 1 103 ? 16.042 11.804 -26.647 1.00 35.66 103 HIS A N 1
ATOM 768 C CA . HIS A 1 103 ? 17.394 11.908 -27.190 1.00 35.66 103 HIS A CA 1
ATOM 769 C C . HIS A 1 103 ? 17.941 10.527 -27.557 1.00 35.66 103 HIS A C 1
ATOM 771 O O . HIS A 1 103 ? 17.549 9.519 -26.978 1.00 35.66 103 HIS A O 1
ATOM 777 N N . ARG A 1 104 ? 18.829 10.488 -28.559 1.00 37.25 104 ARG A N 1
ATOM 778 C CA . ARG A 1 104 ? 19.271 9.328 -29.371 1.00 37.25 104 ARG A CA 1
ATOM 779 C C . ARG A 1 104 ? 19.911 8.126 -28.634 1.00 37.25 104 ARG A C 1
ATOM 781 O O . ARG A 1 104 ? 20.488 7.256 -29.279 1.00 37.25 104 ARG A O 1
ATOM 788 N N . ARG A 1 105 ? 19.789 8.027 -27.311 1.00 38.00 105 ARG A N 1
ATOM 789 C CA . ARG A 1 105 ? 20.046 6.822 -26.509 1.00 38.00 105 ARG A CA 1
ATOM 790 C C . ARG A 1 105 ? 18.884 6.689 -25.524 1.00 38.00 105 ARG A C 1
ATOM 792 O O . ARG A 1 105 ? 18.812 7.459 -24.576 1.00 38.00 105 ARG A O 1
ATOM 799 N N . GLY A 1 106 ? 17.953 5.779 -25.809 1.00 33.41 106 GLY A N 1
ATOM 800 C CA . GLY A 1 106 ? 16.652 5.643 -25.143 1.00 33.41 106 GLY A CA 1
ATOM 801 C C . GLY A 1 106 ? 16.714 5.247 -23.665 1.00 33.41 106 GLY A C 1
ATOM 802 O O . GLY A 1 106 ? 16.370 4.123 -23.316 1.00 33.41 106 GLY A O 1
ATOM 803 N N . GLY A 1 107 ? 17.127 6.173 -22.802 1.00 33.66 107 GLY A N 1
ATOM 804 C CA . GLY A 1 107 ? 16.997 6.072 -21.352 1.00 33.66 107 GLY A CA 1
ATOM 805 C C . GLY A 1 107 ? 15.888 6.993 -20.851 1.00 33.66 107 GLY A C 1
ATOM 806 O O . GLY A 1 107 ? 15.921 8.192 -21.113 1.00 33.66 107 GLY A O 1
ATOM 807 N N . ILE A 1 108 ? 14.912 6.446 -20.121 1.00 40.31 108 ILE A N 1
ATOM 808 C CA . ILE A 1 108 ? 13.987 7.251 -19.314 1.00 40.31 108 ILE A CA 1
ATOM 809 C C . ILE A 1 108 ? 14.723 7.619 -18.026 1.00 40.31 108 ILE A C 1
ATOM 811 O O . ILE A 1 108 ? 15.083 6.737 -17.247 1.00 40.31 108 ILE A O 1
ATOM 815 N N . TYR A 1 109 ? 14.960 8.912 -17.814 1.00 38.41 109 TYR A N 1
ATOM 816 C CA . TYR A 1 109 ? 15.539 9.425 -16.576 1.00 38.41 109 TYR A CA 1
ATOM 817 C C . TYR A 1 109 ? 14.423 9.859 -15.628 1.00 38.41 109 TYR A C 1
ATOM 819 O O . TYR A 1 109 ? 13.543 10.635 -15.993 1.00 38.41 109 TYR A O 1
ATOM 827 N N . TRP A 1 110 ? 14.471 9.362 -14.394 1.00 39.66 110 TRP A N 1
ATOM 828 C CA . TRP A 1 110 ? 13.597 9.819 -13.320 1.00 39.66 110 TRP A CA 1
ATOM 829 C C . TRP A 1 110 ? 14.138 11.134 -12.762 1.00 39.66 110 TRP A C 1
ATOM 831 O O . TRP A 1 110 ? 15.199 11.149 -12.140 1.00 39.66 110 TRP A O 1
ATOM 841 N N . GLN A 1 111 ? 13.415 12.233 -12.963 1.00 35.44 111 GLN A N 1
ATOM 842 C CA . GLN A 1 111 ? 13.667 13.470 -12.229 1.00 35.44 111 GLN A CA 1
ATOM 843 C C . GLN A 1 111 ? 12.796 13.493 -10.971 1.00 35.44 111 GLN A C 1
ATOM 845 O O . GLN A 1 111 ? 11.568 13.478 -11.041 1.00 35.44 111 GLN A O 1
ATOM 850 N N . SER A 1 112 ? 13.453 13.506 -9.810 1.00 33.97 112 SER A N 1
ATOM 851 C CA . SER A 1 112 ? 12.827 13.877 -8.542 1.00 33.97 112 SER A CA 1
ATOM 852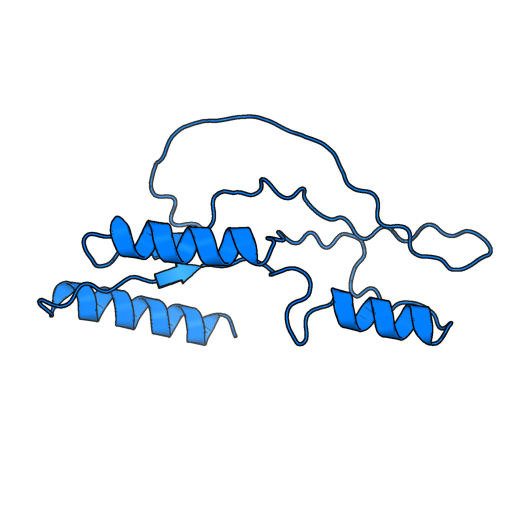 C C . SER A 1 112 ? 12.515 15.374 -8.587 1.00 33.97 112 SER A C 1
ATOM 854 O O . SER A 1 112 ? 13.425 16.178 -8.788 1.00 33.97 112 SER A O 1
ATOM 856 N N . CYS A 1 113 ? 11.246 15.751 -8.435 1.00 32.53 113 CYS A N 1
ATOM 857 C CA . CYS A 1 113 ? 10.854 17.146 -8.240 1.00 32.53 113 CYS A CA 1
ATOM 858 C C . CYS A 1 113 ? 10.900 17.444 -6.733 1.00 32.53 113 CYS A C 1
ATOM 860 O O . CYS A 1 113 ? 10.130 16.861 -5.968 1.00 32.53 113 CYS A O 1
ATOM 862 N N . SER A 1 114 ? 11.821 18.310 -6.304 1.00 33.50 114 SER A N 1
ATOM 863 C CA . SER A 1 114 ? 11.999 18.709 -4.904 1.00 33.50 114 SER A CA 1
ATOM 864 C C . SER A 1 114 ? 10.964 19.742 -4.440 1.00 33.50 114 SER A C 1
ATOM 866 O O . SER A 1 114 ? 10.761 20.750 -5.108 1.00 33.50 114 SER A O 1
ATOM 868 N N . GLU A 1 115 ? 10.417 19.468 -3.252 1.00 35.28 115 GLU A N 1
ATOM 869 C CA . GLU A 1 115 ? 9.917 20.370 -2.198 1.00 35.28 115 GLU A CA 1
ATOM 870 C C . GLU A 1 115 ? 8.811 21.402 -2.492 1.00 35.28 115 GLU A C 1
ATOM 872 O O . GLU A 1 115 ? 8.962 22.364 -3.235 1.00 35.28 115 GLU A O 1
ATOM 877 N N . GLY A 1 116 ? 7.724 21.259 -1.728 1.00 27.06 116 GLY A N 1
ATOM 878 C CA . GLY A 1 116 ? 6.757 22.309 -1.420 1.00 27.06 116 GLY A CA 1
ATOM 879 C C . GLY A 1 116 ? 6.208 22.082 -0.011 1.00 27.06 116 GLY A C 1
ATOM 880 O O . GLY A 1 116 ? 5.183 21.428 0.160 1.00 27.06 116 GLY A O 1
ATOM 881 N N . LEU A 1 117 ? 6.937 22.560 1.001 1.00 37.66 117 LEU A N 1
ATOM 882 C CA . LEU A 1 117 ? 6.508 22.581 2.401 1.00 37.66 117 LEU A CA 1
ATOM 883 C C . LEU A 1 117 ? 5.343 23.568 2.569 1.00 37.66 117 LEU A C 1
ATOM 885 O O . LEU A 1 117 ? 5.481 24.752 2.277 1.00 37.66 117 LEU A O 1
ATOM 889 N N . GLY A 1 118 ? 4.215 23.088 3.084 1.00 25.12 118 GLY A N 1
ATOM 890 C CA . GLY A 1 118 ? 3.070 23.916 3.456 1.00 25.12 118 GLY A CA 1
ATOM 891 C C . GLY A 1 118 ? 2.156 23.139 4.391 1.00 25.12 118 GLY A C 1
ATOM 892 O O . GLY A 1 118 ? 1.263 22.425 3.944 1.00 25.12 118 GLY A O 1
ATOM 893 N N . GLY A 1 119 ? 2.434 23.210 5.693 1.00 38.91 119 GLY A N 1
ATOM 894 C CA . GLY A 1 119 ? 1.548 22.660 6.710 1.00 38.91 119 GLY A CA 1
ATOM 895 C C . GLY A 1 119 ? 0.307 23.529 6.854 1.00 38.91 119 GLY A C 1
ATOM 896 O O . GLY A 1 119 ? 0.462 24.729 6.996 1.00 38.91 119 GLY A O 1
ATOM 897 N N . GLU A 1 120 ? -0.880 22.918 6.867 1.00 27.64 120 GLU A N 1
ATOM 898 C CA . GLU A 1 120 ? -2.096 23.442 7.503 1.00 27.64 120 GLU A CA 1
ATOM 899 C C . GLU A 1 120 ? -3.029 22.287 7.917 1.00 27.64 120 GLU A C 1
ATOM 901 O O . GLU A 1 120 ? -2.959 21.162 7.411 1.00 27.64 120 GLU A O 1
ATOM 906 N N . GLY A 1 121 ? -3.838 22.562 8.941 1.00 27.36 121 GLY A N 1
ATOM 907 C CA . GLY A 1 121 ? -4.518 21.603 9.804 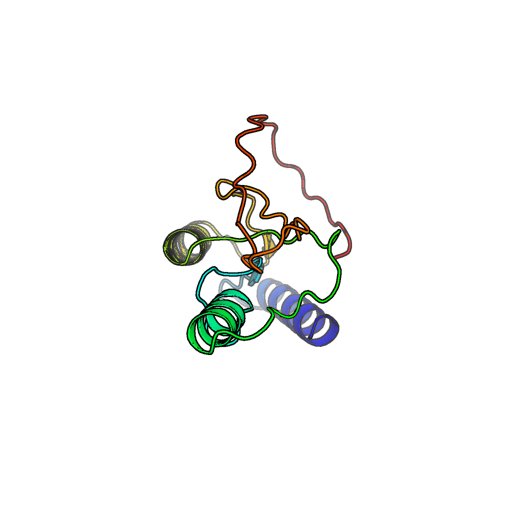1.00 27.36 121 GLY A CA 1
ATOM 908 C C . GLY A 1 121 ? -5.577 20.698 9.166 1.00 27.36 121 GLY A C 1
ATOM 909 O O . GLY A 1 121 ? -5.977 20.798 8.009 1.00 27.36 121 GLY A O 1
ATOM 910 N N . LEU A 1 122 ? -6.026 19.746 9.985 1.00 45.25 122 LEU A N 1
ATOM 911 C CA . LEU A 1 122 ? -7.127 18.823 9.711 1.00 45.25 122 LEU A CA 1
ATOM 912 C C . LEU A 1 122 ? -8.449 19.595 9.551 1.00 45.25 122 LEU A C 1
ATOM 914 O O . LEU A 1 122 ? -8.847 20.309 10.468 1.00 45.25 122 LEU A O 1
ATOM 918 N N . PRO A 1 123 ? -9.182 19.366 8.450 1.00 30.30 123 PRO A N 1
ATOM 919 C CA . PRO A 1 123 ? -10.542 18.866 8.638 1.00 30.30 123 PRO A CA 1
ATOM 920 C C . PRO A 1 123 ? -10.897 17.742 7.656 1.00 30.30 123 PRO A C 1
ATOM 922 O O . PRO A 1 123 ? -10.287 17.569 6.600 1.00 30.30 123 PRO A O 1
ATOM 925 N N . GLY A 1 124 ? -11.880 16.931 8.053 1.00 35.75 124 GLY A N 1
ATOM 926 C CA . GLY A 1 124 ? -12.367 15.769 7.317 1.00 35.75 124 GLY A CA 1
ATOM 927 C C . GLY A 1 124 ? -12.867 16.115 5.915 1.00 35.75 124 GLY A C 1
ATOM 928 O O . GLY A 1 124 ? -14.025 16.474 5.729 1.00 35.75 124 GLY A O 1
ATOM 929 N N . ALA A 1 125 ? -12.003 15.949 4.917 1.00 28.70 125 ALA A N 1
ATOM 930 C CA . ALA A 1 125 ? -12.358 16.097 3.517 1.00 28.70 125 ALA A CA 1
ATOM 931 C C . ALA A 1 125 ? -12.776 14.739 2.936 1.00 28.70 125 ALA A C 1
ATOM 933 O O . ALA A 1 125 ? -11.963 13.860 2.631 1.00 28.70 125 ALA A O 1
ATOM 934 N N . ASN A 1 126 ? -14.086 14.577 2.785 1.00 31.44 126 ASN A N 1
ATOM 935 C CA . ASN A 1 126 ? -14.701 13.525 1.992 1.00 31.44 126 ASN A CA 1
ATOM 936 C C . ASN A 1 126 ? -14.537 13.903 0.505 1.00 31.44 126 ASN A C 1
ATOM 938 O O . ASN A 1 126 ? -15.431 14.498 -0.085 1.00 31.44 126 ASN A O 1
ATOM 942 N N . LEU A 1 127 ? -13.365 13.639 -0.083 1.00 35.75 127 LEU A N 1
ATOM 943 C CA . LEU A 1 127 ? -13.124 13.849 -1.517 1.00 35.75 127 LEU A CA 1
ATOM 944 C C . LEU A 1 127 ? -13.225 12.527 -2.294 1.00 35.75 127 LEU A C 1
ATOM 946 O O . LEU A 1 127 ? -12.741 11.498 -1.794 1.00 35.75 127 LEU A O 1
ATOM 950 N N . PRO A 1 128 ? -13.874 12.537 -3.476 1.00 31.02 128 PRO A N 1
ATOM 951 C CA . PRO A 1 128 ? -14.103 11.348 -4.271 1.00 31.02 128 PRO A CA 1
ATOM 952 C C . PRO A 1 128 ? -12.798 10.969 -4.965 1.00 31.02 128 PRO A C 1
ATOM 954 O O . PRO A 1 128 ? -12.236 11.763 -5.713 1.00 31.02 128 PRO A O 1
ATOM 957 N N . TRP A 1 129 ? -12.379 9.733 -4.700 1.00 44.22 129 TRP A N 1
ATOM 958 C CA . TRP A 1 129 ? -11.179 9.083 -5.234 1.00 44.22 129 TRP A CA 1
ATOM 959 C C . TRP A 1 129 ? -9.888 9.703 -4.678 1.00 44.22 129 TRP A C 1
ATOM 961 O O . TRP A 1 129 ? -9.251 10.539 -5.342 1.00 44.22 129 TRP A O 1
#

Secondary structure (DSSP, 8-state):
-HHHHHHHHHHHHHHHHH-SS---EEE--EETT-TT-HHHHHHHHHHTTSPP--S-TT--B-EE-HHHHHHHHHHHHHH--SS-EEEP--TTS--BB------SS-----B------------------

Organism: NCBI:txid1122241

Solvent-accessible surface area (backbone atoms only — not comparable to full-atom values): 8348 Å² total; per-residue (Å²): 117,66,68,65,52,54,50,51,50,53,51,42,39,52,46,24,74,76,44,94,60,74,29,72,48,78,49,78,71,46,51,58,81,37,92,92,36,69,58,62,51,44,52,50,28,53,74,68,72,47,82,70,90,75,93,56,65,90,55,76,51,61,38,33,48,60,69,57,55,52,50,51,52,54,51,46,70,74,66,63,87,43,40,50,75,45,63,76,83,66,76,78,43,58,61,49,48,56,51,82,66,94,52,103,65,91,59,77,61,82,56,82,53,82,86,80,92,77,91,78,82,91,73,93,75,90,67,90,129

Nearest PDB structures (foldseek):
  6bwc-assembly1_B  TM=9.485E-01  e=4.608E-06  Bacillus thuringiensis HD-771
  5bjy-assembly1_B  TM=9.549E-01  e=5.255E-06  Campylobacter jejuni
  6bwc-assembly1_D  TM=9.504E-01  e=5.993E-06  Bacillus thuringiensis HD-771
  5bjx-assembly1_A  TM=9.222E-01  e=4.315E-06  Campylobacter jejuni
  4j2o-assembly1_B  TM=8.847E-01  e=8.866E-05  Acinetobacter baumannii D1279779